Protein AF-A0A8T4QF68-F1 (afdb_monomer)

Solvent-accessible surface area (backbone atoms only — not comparable to full-atom values): 3612 Å² total; per-residue (Å²): 118,74,68,62,55,52,54,52,50,50,54,50,51,53,51,54,52,50,54,55,57,70,69,54,77,80,78,50,73,67,60,49,52,52,51,50,52,55,51,51,52,52,51,51,54,54,50,49,54,54,45,50,54,52,50,52,46,56,72,75,75,108

Sequence (62 aa):
MKFKDIIQKLKSFLIECKRVWQVTRKPSKSEFTVIMKVTGIGMIVIGLVGFIINFIWQVFLA

pLDDT: mean 88.4, std 9.07, range [55.47, 97.31]

Mean predicted aligned error: 7.72 Å

Structure (mmCIF, N/CA/C/O backbone):
data_AF-A0A8T4QF68-F1
#
_entry.id   AF-A0A8T4QF68-F1
#
loop_
_atom_site.group_PDB
_atom_site.id
_atom_site.type_symbol
_atom_site.label_atom_id
_atom_site.label_alt_id
_atom_site.label_comp_id
_atom_site.label_asym_id
_atom_site.label_entity_id
_atom_site.labe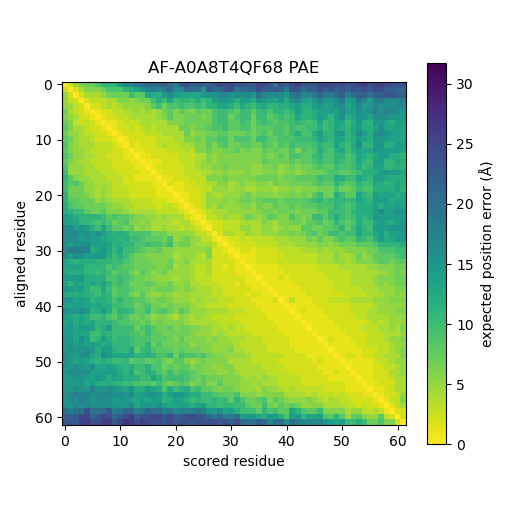l_seq_id
_atom_site.pdbx_PDB_ins_code
_atom_site.Cartn_x
_atom_site.Cartn_y
_atom_site.Cartn_z
_atom_site.occupancy
_atom_site.B_iso_or_equiv
_atom_site.auth_seq_id
_atom_site.auth_comp_id
_atom_site.auth_asym_id
_atom_site.auth_atom_id
_atom_site.pdbx_PDB_model_num
ATOM 1 N N . MET A 1 1 ? -23.380 27.507 25.825 1.00 55.47 1 MET A N 1
ATOM 2 C CA . MET A 1 1 ? -24.103 26.215 25.720 1.00 55.47 1 MET A CA 1
ATOM 3 C C . MET A 1 1 ? -23.736 25.387 24.479 1.00 55.47 1 MET A C 1
ATOM 5 O O . MET A 1 1 ? -23.512 24.206 24.661 1.00 55.47 1 MET A O 1
ATOM 9 N N . LYS A 1 2 ? -23.530 25.957 23.276 1.00 60.81 2 LYS A N 1
ATOM 10 C CA . LYS A 1 2 ? -23.234 25.189 22.036 1.00 60.81 2 LYS A CA 1
ATOM 11 C C . LYS A 1 2 ? -21.998 24.262 22.040 1.00 60.81 2 LYS A C 1
ATOM 13 O O . LYS A 1 2 ? -22.004 23.244 21.361 1.00 60.81 2 LYS A O 1
ATOM 18 N N . PHE A 1 3 ? -20.929 24.601 22.767 1.00 67.25 3 PHE A N 1
ATOM 19 C CA . PHE A 1 3 ? -19.673 23.830 22.721 1.00 67.25 3 PHE A CA 1
ATOM 20 C C . PHE A 1 3 ? -19.775 22.454 23.397 1.00 67.25 3 PHE A C 1
ATOM 22 O O . PHE A 1 3 ? -19.165 21.488 22.941 1.00 67.25 3 PHE A O 1
ATOM 29 N N . LYS A 1 4 ? -20.580 22.348 24.462 1.00 74.75 4 LYS A N 1
ATOM 30 C CA . LYS A 1 4 ? -20.773 21.094 25.202 1.00 74.75 4 LYS A CA 1
ATOM 31 C C . LYS A 1 4 ? -21.520 20.061 24.351 1.00 74.75 4 LYS A C 1
ATOM 33 O O . LYS A 1 4 ? -21.137 18.895 24.343 1.00 74.75 4 LYS A O 1
ATOM 38 N N . ASP A 1 5 ? -22.497 20.512 23.564 1.00 80.56 5 ASP A N 1
ATOM 39 C CA . ASP A 1 5 ? -23.263 19.659 22.649 1.00 80.56 5 ASP A CA 1
ATOM 40 C C . ASP A 1 5 ? -22.399 19.088 21.518 1.00 80.56 5 ASP A C 1
ATOM 42 O O . ASP A 1 5 ? -22.543 17.922 21.154 1.00 80.56 5 ASP A O 1
ATOM 46 N N . ILE A 1 6 ? -21.461 19.876 20.980 1.00 83.12 6 ILE A N 1
ATOM 47 C CA . ILE A 1 6 ? -20.537 19.419 19.927 1.00 83.12 6 ILE A CA 1
ATOM 48 C C . ILE A 1 6 ? -19.588 18.346 20.472 1.00 83.12 6 ILE A C 1
ATOM 50 O O . ILE A 1 6 ? -19.407 17.305 19.840 1.00 83.12 6 ILE A O 1
ATOM 54 N N . ILE A 1 7 ? -19.037 18.555 21.672 1.00 84.25 7 ILE A N 1
ATOM 55 C CA . ILE A 1 7 ? -18.172 17.571 22.340 1.00 84.25 7 ILE A CA 1
ATOM 56 C C . ILE A 1 7 ? -18.948 16.280 22.631 1.00 84.25 7 ILE A C 1
ATOM 58 O O . ILE A 1 7 ? -18.428 15.183 22.425 1.00 84.25 7 ILE A O 1
ATOM 62 N N . GLN A 1 8 ? -20.209 16.385 23.054 1.00 84.62 8 GLN A N 1
ATOM 63 C CA . GLN A 1 8 ? -21.049 15.223 23.338 1.00 84.62 8 GLN A CA 1
ATOM 64 C C . GLN A 1 8 ? -21.437 14.451 22.068 1.00 84.62 8 GLN A C 1
ATOM 66 O O . GLN A 1 8 ? -21.412 13.216 22.068 1.00 84.62 8 GLN A O 1
ATOM 71 N N . LYS A 1 9 ? -21.705 15.152 20.959 1.00 83.56 9 LYS A N 1
ATOM 72 C CA . LYS A 1 9 ? -21.929 14.538 19.641 1.00 83.56 9 LYS A CA 1
ATOM 73 C C . LYS A 1 9 ? -20.680 13.829 19.117 1.00 83.56 9 LYS A C 1
ATOM 75 O O . LYS A 1 9 ? -20.787 12.678 18.711 1.00 83.56 9 LYS A O 1
ATOM 80 N N . LEU A 1 10 ? -19.503 14.455 19.192 1.00 87.44 10 LEU A N 1
ATOM 81 C CA . LEU A 1 10 ? -18.233 13.833 18.788 1.00 87.44 10 LEU A CA 1
ATOM 82 C C . LEU A 1 10 ? -17.907 12.595 19.623 1.00 87.44 10 LEU A C 1
ATOM 84 O O . LEU A 1 10 ? -17.521 11.566 19.075 1.00 87.44 10 LEU A O 1
ATOM 88 N N . LYS A 1 11 ? -18.108 12.665 20.944 1.00 86.00 11 LYS A N 1
ATOM 89 C CA . LYS A 1 11 ? -17.891 11.521 21.838 1.00 86.00 11 LYS A CA 1
ATOM 90 C C . LYS A 1 11 ? -18.796 10.348 21.471 1.00 86.00 11 LYS A C 1
ATOM 92 O O . LYS A 1 11 ? -18.327 9.217 21.423 1.00 86.00 11 LYS A O 1
ATOM 97 N N . SER A 1 12 ? -20.061 10.627 21.166 1.00 85.69 12 SER A N 1
ATOM 98 C CA . SER A 1 12 ? -21.014 9.609 20.712 1.00 85.69 12 SER A CA 1
ATOM 99 C C . SER A 1 12 ? -20.595 9.023 19.358 1.00 85.69 12 SER A C 1
ATOM 101 O O . SER A 1 12 ? -20.562 7.810 19.203 1.00 85.69 12 SER A O 1
ATOM 103 N N . PHE A 1 13 ? -20.155 9.860 18.413 1.00 86.06 13 PHE A N 1
ATOM 104 C CA . PHE A 1 13 ? -19.687 9.420 17.094 1.00 86.06 13 PHE A CA 1
ATOM 105 C C . PHE A 1 13 ? -18.456 8.504 17.175 1.00 86.06 13 PHE A C 1
ATOM 107 O O . PHE A 1 13 ? -18.394 7.478 16.505 1.00 86.06 13 PHE A O 1
ATOM 114 N N . LEU A 1 14 ? -17.490 8.831 18.039 1.00 89.62 14 LEU A N 1
ATOM 115 C CA . LEU A 1 14 ? -16.307 7.995 18.271 1.00 89.62 14 LEU A CA 1
ATOM 116 C C . LEU A 1 14 ? -16.666 6.631 18.877 1.00 89.62 14 LEU A C 1
ATOM 118 O O . LEU A 1 14 ? -16.027 5.630 18.551 1.00 89.62 14 LEU A O 1
ATOM 122 N N . ILE A 1 15 ? -17.681 6.580 19.744 1.00 89.25 15 ILE A N 1
ATOM 123 C CA . ILE A 1 15 ? -18.181 5.327 20.325 1.00 89.25 15 ILE A CA 1
ATOM 124 C C . ILE A 1 15 ? -18.819 4.453 19.239 1.00 89.25 15 ILE A C 1
ATOM 126 O O . ILE A 1 15 ? -18.509 3.263 19.167 1.00 89.25 15 ILE A O 1
ATOM 130 N N . GLU A 1 16 ? -19.629 5.037 18.354 1.00 88.62 16 GLU A N 1
ATOM 131 C CA . GLU A 1 16 ? -20.212 4.313 17.218 1.00 88.62 16 GLU A CA 1
ATOM 132 C C . GLU A 1 16 ? -19.130 3.800 16.254 1.00 88.62 16 GLU A C 1
ATOM 134 O O . GLU A 1 16 ? -19.121 2.618 15.906 1.00 88.62 16 GLU A O 1
ATOM 139 N N . CYS A 1 17 ? -18.135 4.626 15.905 1.00 89.81 17 CYS A N 1
ATOM 140 C CA . CYS A 1 17 ? -16.996 4.191 15.087 1.00 89.81 17 CYS A CA 1
ATOM 141 C C . CYS A 1 17 ? -16.222 3.033 15.736 1.00 89.81 17 CYS A C 1
ATOM 143 O O . CYS A 1 17 ? -15.819 2.091 15.051 1.00 89.81 17 CYS A O 1
ATOM 145 N N . LYS A 1 18 ? -16.038 3.061 17.063 1.00 89.69 18 LYS A N 1
ATOM 146 C CA . LYS A 1 18 ? -15.390 1.968 17.802 1.00 89.69 18 LYS A CA 1
ATOM 147 C C . LYS A 1 18 ? -16.189 0.670 17.698 1.00 89.69 18 LYS A C 1
ATOM 149 O O . LYS A 1 18 ? -15.588 -0.389 17.524 1.00 89.69 18 LYS A O 1
ATOM 154 N N . ARG A 1 19 ? -17.521 0.739 17.771 1.00 90.06 19 ARG A N 1
ATOM 155 C CA . ARG A 1 19 ? -18.393 -0.433 17.616 1.00 90.06 19 ARG A CA 1
ATOM 156 C C . ARG A 1 19 ? -18.265 -1.033 16.220 1.00 90.06 19 ARG A C 1
ATOM 158 O O . ARG A 1 19 ? -18.094 -2.241 16.103 1.00 90.06 19 ARG A O 1
ATOM 165 N N . VAL A 1 20 ? -18.266 -0.203 15.178 1.00 91.44 20 VAL A N 1
ATOM 166 C CA . VAL A 1 20 ? -18.057 -0.661 13.793 1.00 91.44 20 VAL A CA 1
ATOM 167 C C . VAL A 1 20 ? -16.693 -1.332 13.641 1.00 91.44 20 VAL A C 1
ATOM 169 O O . VAL A 1 20 ? -16.607 -2.422 13.082 1.00 91.44 20 VAL A O 1
ATOM 172 N N . TRP A 1 21 ? -15.635 -0.741 14.203 1.00 87.94 21 TRP A N 1
ATOM 173 C CA . TRP A 1 21 ? -14.292 -1.320 14.132 1.00 87.94 21 TRP A CA 1
ATOM 174 C C . TRP A 1 21 ? -14.211 -2.699 14.803 1.00 87.94 21 TRP A C 1
ATOM 176 O O . TRP A 1 21 ? -13.568 -3.603 14.275 1.00 87.94 21 TRP A O 1
ATOM 186 N N . GLN A 1 22 ? -14.924 -2.910 15.910 1.00 85.75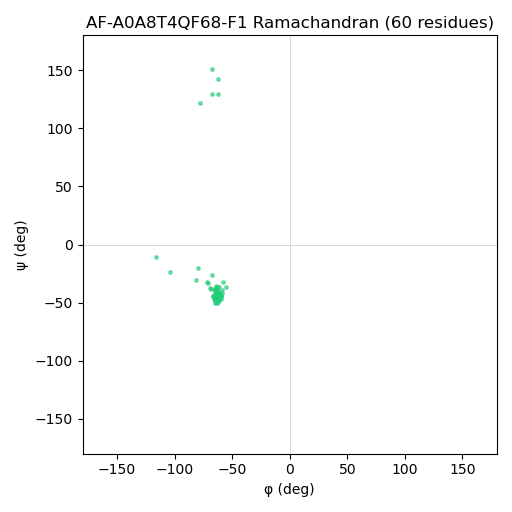 22 GLN A N 1
ATOM 187 C CA . GLN A 1 22 ? -14.996 -4.216 16.578 1.00 85.75 22 GLN A CA 1
ATOM 188 C C . GLN A 1 22 ? -15.739 -5.285 15.764 1.00 85.75 22 GLN A C 1
ATOM 190 O O . GLN A 1 22 ? -15.460 -6.469 15.933 1.00 85.75 22 GLN A O 1
ATOM 195 N N . VAL A 1 23 ? -16.662 -4.886 14.883 1.00 89.62 23 VAL A N 1
ATOM 196 C CA . VAL A 1 23 ? -17.388 -5.805 13.988 1.00 89.62 23 VAL A CA 1
ATOM 197 C C . VAL A 1 23 ? -16.534 -6.201 12.776 1.00 89.62 23 VAL A C 1
ATOM 199 O O . VAL A 1 23 ? -16.779 -7.237 12.159 1.00 89.62 23 VAL A O 1
ATOM 202 N N . THR A 1 24 ? -15.500 -5.423 12.432 1.00 86.38 24 THR A N 1
ATOM 203 C CA . THR A 1 24 ? -14.599 -5.785 11.330 1.00 86.38 24 THR A CA 1
ATOM 204 C C . THR A 1 24 ? -13.778 -7.032 11.664 1.00 86.38 24 THR A C 1
ATOM 206 O O . THR A 1 24 ? -13.139 -7.136 12.712 1.00 86.38 24 THR A O 1
ATOM 209 N N . ARG A 1 25 ? -13.776 -8.006 10.750 1.00 80.75 25 ARG A N 1
ATOM 210 C CA . ARG A 1 25 ? -12.995 -9.236 10.893 1.00 80.75 25 ARG A CA 1
ATOM 211 C C . ARG A 1 25 ? -11.533 -8.959 10.548 1.00 80.75 25 ARG A C 1
ATOM 213 O O . ARG A 1 25 ? -11.223 -8.567 9.425 1.00 80.75 25 ARG A O 1
ATOM 220 N N . LYS A 1 26 ? -10.622 -9.213 11.492 1.00 84.62 26 LYS A N 1
ATOM 221 C CA . LYS A 1 26 ? -9.178 -9.182 11.221 1.00 84.62 26 LYS A CA 1
ATOM 222 C C . LYS A 1 26 ? -8.834 -10.265 10.180 1.00 84.62 26 LYS A C 1
ATOM 224 O O . LYS A 1 26 ? -9.250 -11.410 10.380 1.00 84.62 26 LYS A O 1
ATOM 229 N N . PRO A 1 27 ? -8.101 -9.937 9.099 1.00 83.25 27 PRO A N 1
ATOM 230 C CA . PRO A 1 27 ? -7.794 -10.901 8.046 1.00 83.25 27 PRO A CA 1
ATOM 231 C C . PRO A 1 27 ? -6.965 -12.064 8.592 1.00 83.25 27 PRO A C 1
ATOM 233 O O . PRO A 1 27 ? -6.086 -11.878 9.443 1.00 83.25 27 PRO A O 1
ATOM 236 N N . SER A 1 28 ? -7.235 -13.269 8.090 1.00 88.50 28 SER A N 1
ATOM 237 C CA . SER A 1 28 ? -6.397 -14.434 8.378 1.00 88.50 28 SER A CA 1
ATOM 238 C C . SER A 1 28 ? -5.022 -14.268 7.725 1.00 88.50 28 SER A C 1
ATOM 240 O O . SER A 1 28 ? -4.896 -13.656 6.663 1.00 88.50 28 SER A O 1
ATOM 242 N N . LYS A 1 29 ? -3.977 -14.861 8.320 1.00 87.00 29 LYS A N 1
ATOM 243 C CA . LYS A 1 29 ? -2.623 -14.853 7.735 1.00 87.00 29 LYS A CA 1
ATOM 244 C C . LYS A 1 29 ? -2.616 -15.416 6.307 1.00 87.00 29 LYS A C 1
ATOM 246 O O . LYS A 1 29 ? -1.907 -14.887 5.461 1.00 87.00 29 LYS A O 1
ATOM 251 N N . SER A 1 30 ? -3.431 -16.437 6.031 1.00 88.31 30 SER A N 1
ATOM 252 C CA . SER A 1 30 ? -3.558 -17.032 4.695 1.00 88.31 30 SER A CA 1
ATOM 253 C C . SER A 1 30 ? -4.142 -16.053 3.672 1.00 88.31 30 SER A C 1
ATOM 255 O O . SER A 1 30 ? -3.545 -15.841 2.621 1.00 88.31 30 SER A O 1
ATOM 257 N N . GLU A 1 31 ? -5.267 -15.415 4.000 1.00 87.94 31 GLU A N 1
ATOM 258 C CA . GLU A 1 31 ? -5.935 -14.416 3.153 1.00 87.94 31 GLU A CA 1
ATOM 259 C C . GLU A 1 31 ? -5.008 -13.229 2.874 1.00 87.94 31 GLU A C 1
ATOM 261 O O . GLU A 1 31 ? -4.850 -12.813 1.727 1.00 87.94 31 GLU A O 1
ATOM 266 N N . PHE A 1 32 ? -4.317 -12.737 3.907 1.00 89.94 32 PHE A N 1
ATOM 267 C CA . PHE A 1 32 ? -3.361 -11.643 3.768 1.00 89.94 32 PHE A CA 1
ATOM 268 C C . PHE A 1 32 ? -2.214 -11.994 2.815 1.00 89.94 32 PHE A C 1
ATOM 270 O O . PHE A 1 32 ? -1.873 -11.196 1.945 1.00 89.94 32 PHE A O 1
ATOM 277 N N . THR A 1 33 ? -1.631 -13.191 2.935 1.00 89.88 33 THR A N 1
ATOM 278 C CA . THR A 1 33 ? -0.546 -13.626 2.044 1.00 89.88 33 THR A CA 1
ATOM 279 C C . THR A 1 33 ? -1.011 -13.764 0.596 1.00 89.88 33 THR A C 1
ATOM 281 O O . THR A 1 33 ? -0.259 -13.404 -0.308 1.00 89.88 33 THR A O 1
ATOM 284 N N . VAL A 1 34 ? -2.231 -14.251 0.355 1.00 94.12 34 VAL A N 1
ATOM 285 C CA . VAL A 1 34 ? -2.790 -14.339 -1.004 1.00 94.12 34 VAL A CA 1
ATOM 286 C C . VAL A 1 34 ? -2.953 -12.945 -1.606 1.00 94.12 34 VAL A C 1
ATOM 288 O O . VAL A 1 34 ? -2.443 -12.694 -2.696 1.00 94.12 34 VAL A O 1
ATOM 291 N N . ILE A 1 35 ? -3.579 -12.021 -0.873 1.00 93.19 35 ILE A N 1
ATOM 292 C CA . ILE A 1 35 ? -3.784 -10.638 -1.326 1.00 93.19 35 ILE A CA 1
ATOM 293 C C . ILE A 1 35 ? -2.439 -9.958 -1.598 1.00 93.19 35 ILE A C 1
ATOM 295 O O . ILE A 1 35 ? -2.250 -9.376 -2.659 1.00 93.19 35 ILE A O 1
ATOM 299 N N . MET A 1 36 ? -1.472 -10.086 -0.686 1.00 94.50 36 MET A N 1
ATOM 300 C CA . MET A 1 36 ? -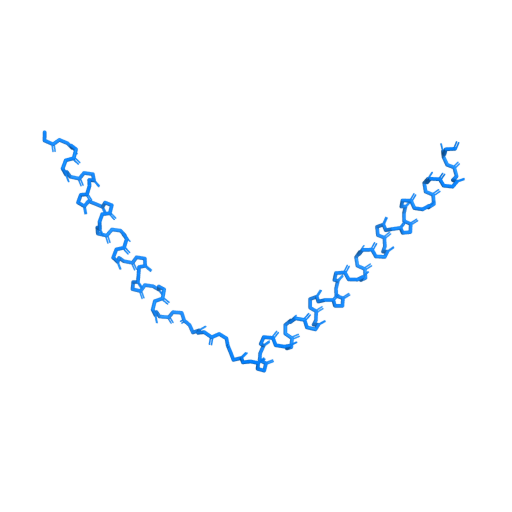0.129 -9.524 -0.857 1.00 94.50 36 MET A CA 1
ATOM 301 C C . MET A 1 36 ? 0.581 -10.050 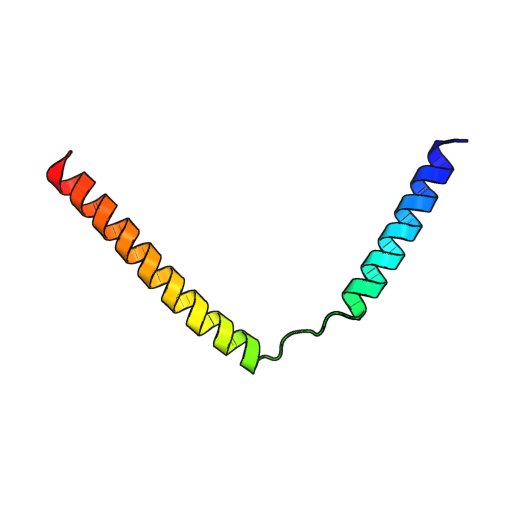-2.104 1.00 94.50 36 MET A C 1
ATOM 303 O O . MET A 1 36 ? 1.216 -9.273 -2.811 1.00 94.50 36 MET A O 1
ATOM 307 N N . LYS A 1 37 ? 0.479 -11.352 -2.394 1.00 94.31 37 LYS A N 1
ATOM 308 C CA . LYS A 1 37 ? 1.098 -11.939 -3.591 1.00 94.31 37 LYS A CA 1
ATOM 309 C C . LYS A 1 37 ? 0.459 -11.407 -4.870 1.00 94.31 37 LYS A C 1
ATOM 311 O O . LYS A 1 37 ? 1.180 -11.000 -5.774 1.00 94.31 37 LYS A O 1
ATOM 316 N N . VAL A 1 38 ? -0.872 -11.371 -4.935 1.00 96.00 38 VAL A N 1
ATOM 317 C CA . VAL A 1 38 ? -1.600 -10.892 -6.121 1.00 96.00 38 VAL A CA 1
ATOM 318 C C . VAL A 1 38 ? -1.341 -9.402 -6.355 1.00 96.00 38 VAL A C 1
ATOM 320 O O . VAL A 1 38 ? -0.952 -9.008 -7.453 1.00 96.00 38 VAL A O 1
ATOM 323 N N . THR A 1 39 ? -1.474 -8.579 -5.314 1.00 96.00 39 T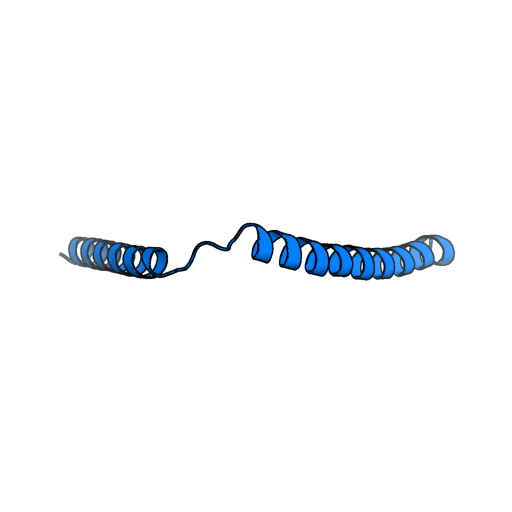HR A N 1
ATOM 324 C CA . THR A 1 39 ? -1.216 -7.134 -5.395 1.00 96.00 39 THR A CA 1
ATOM 325 C C . THR A 1 39 ? 0.250 -6.842 -5.707 1.00 96.00 39 THR A C 1
ATOM 327 O O . THR A 1 39 ? 0.535 -5.973 -6.526 1.00 96.00 39 THR A O 1
ATOM 330 N N . GLY A 1 40 ? 1.185 -7.587 -5.110 1.00 96.75 40 GLY A N 1
ATOM 331 C CA . GLY A 1 40 ? 2.617 -7.439 -5.368 1.00 96.75 40 GLY A CA 1
ATOM 332 C C . GLY A 1 40 ? 2.982 -7.724 -6.824 1.00 96.75 40 GLY A C 1
ATOM 333 O O . GLY A 1 40 ? 3.710 -6.944 -7.433 1.00 96.75 40 GLY A O 1
ATOM 334 N N . ILE A 1 41 ? 2.417 -8.779 -7.419 1.00 97.25 41 ILE A N 1
ATOM 335 C CA . ILE A 1 41 ? 2.596 -9.072 -8.849 1.00 97.25 41 ILE A CA 1
ATOM 336 C C . ILE A 1 41 ? 2.025 -7.931 -9.704 1.00 97.25 41 ILE A C 1
ATOM 338 O O . ILE A 1 41 ? 2.696 -7.465 -10.622 1.00 97.25 41 ILE A O 1
ATOM 342 N N . GLY A 1 42 ? 0.831 -7.427 -9.373 1.00 95.94 42 GLY A N 1
ATOM 343 C CA . GLY A 1 42 ? 0.224 -6.294 -10.079 1.00 95.94 42 GLY A CA 1
ATOM 344 C C . GLY A 1 42 ? 1.081 -5.023 -10.036 1.00 95.94 42 GLY A C 1
ATOM 345 O O . GLY A 1 42 ? 1.285 -4.384 -11.067 1.00 95.94 42 GLY A O 1
ATOM 346 N N . MET A 1 43 ? 1.644 -4.687 -8.871 1.00 97.31 43 MET A N 1
ATOM 347 C CA . MET A 1 43 ? 2.539 -3.534 -8.710 1.00 97.31 43 MET A CA 1
ATOM 348 C C . MET A 1 43 ? 3.808 -3.660 -9.557 1.00 97.31 43 MET A C 1
ATOM 350 O O . MET A 1 43 ? 4.219 -2.682 -10.175 1.00 97.31 43 MET A O 1
ATOM 354 N N . ILE A 1 44 ? 4.406 -4.853 -9.624 1.00 97.06 44 I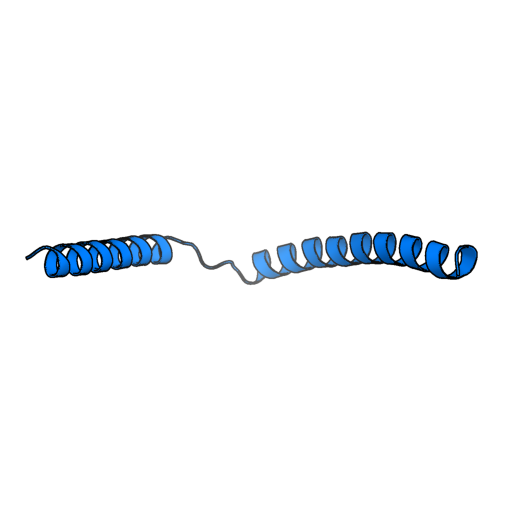LE A N 1
ATOM 355 C CA . ILE A 1 44 ? 5.599 -5.102 -10.446 1.00 97.06 44 ILE A CA 1
ATOM 356 C C . ILE A 1 44 ? 5.277 -4.914 -11.930 1.00 97.06 44 ILE A C 1
ATOM 358 O O . ILE A 1 44 ? 6.027 -4.245 -12.635 1.00 97.06 44 ILE A O 1
ATOM 362 N N . VAL A 1 45 ? 4.154 -5.460 -12.403 1.00 97.19 45 VAL A N 1
ATOM 363 C CA . VAL A 1 45 ? 3.745 -5.341 -13.811 1.00 97.19 45 VAL A CA 1
ATOM 364 C C . VAL A 1 45 ? 3.509 -3.880 -14.189 1.00 97.19 45 VAL A C 1
ATOM 366 O O . VAL A 1 45 ? 4.070 -3.404 -15.174 1.00 97.19 45 VAL A O 1
ATOM 369 N N . ILE A 1 46 ? 2.734 -3.143 -13.390 1.00 96.75 46 ILE A N 1
ATOM 370 C CA . ILE A 1 46 ? 2.444 -1.726 -13.655 1.00 96.75 46 ILE A CA 1
ATOM 371 C C . ILE A 1 46 ? 3.728 -0.887 -13.570 1.00 96.75 46 ILE A C 1
ATOM 373 O O . ILE A 1 46 ? 3.964 -0.031 -14.423 1.00 96.75 46 ILE A O 1
ATOM 377 N N . GLY A 1 47 ? 4.584 -1.160 -12.582 1.00 95.88 47 GLY A N 1
ATOM 378 C CA . GLY A 1 47 ? 5.873 -0.492 -12.418 1.00 95.88 47 GLY A CA 1
ATOM 379 C C . GLY A 1 47 ? 6.815 -0.724 -13.598 1.00 95.88 47 GLY A C 1
ATOM 380 O O . GLY A 1 47 ? 7.420 0.229 -14.077 1.00 95.88 47 GLY A O 1
ATOM 381 N N . LEU A 1 48 ? 6.891 -1.952 -14.121 1.00 97.19 48 LEU A N 1
ATOM 382 C CA . LEU A 1 48 ? 7.688 -2.274 -15.309 1.00 97.19 48 LEU A CA 1
ATOM 383 C C . LEU A 1 48 ? 7.161 -1.573 -16.558 1.00 97.19 48 LEU A C 1
ATOM 385 O O . LEU A 1 48 ? 7.953 -1.037 -17.325 1.00 97.19 48 LEU A O 1
ATOM 389 N N . VAL A 1 49 ? 5.843 -1.523 -16.753 1.00 97.12 49 VAL A N 1
ATOM 390 C CA . VAL A 1 49 ? 5.247 -0.804 -17.890 1.00 97.12 49 VAL A CA 1
ATOM 391 C C . VAL A 1 49 ? 5.578 0.688 -17.816 1.00 97.12 49 VAL A C 1
ATOM 393 O O . VAL A 1 49 ? 6.062 1.259 -18.793 1.00 97.12 49 VAL A O 1
ATOM 396 N N . GLY A 1 50 ? 5.394 1.316 -16.652 1.00 95.12 50 GLY A N 1
ATOM 397 C CA . GLY A 1 50 ? 5.762 2.720 -16.446 1.00 95.12 50 GLY A CA 1
ATOM 398 C C . GLY A 1 50 ? 7.266 2.972 -16.593 1.00 95.12 50 GLY A C 1
ATOM 399 O O . GLY A 1 50 ? 7.668 3.997 -17.146 1.00 95.12 50 GLY A O 1
ATOM 400 N N . PHE A 1 51 ? 8.096 2.026 -16.149 1.00 95.81 51 PHE A N 1
ATOM 401 C CA . PHE A 1 51 ? 9.547 2.082 -16.301 1.00 95.81 51 PHE A CA 1
ATOM 402 C C . PHE A 1 51 ? 9.964 2.008 -17.769 1.00 95.81 51 PHE A C 1
ATOM 404 O O . PHE A 1 51 ? 10.758 2.833 -18.198 1.00 95.81 51 PHE A O 1
ATOM 411 N N . ILE A 1 52 ? 9.396 1.093 -18.558 1.00 96.25 52 ILE A N 1
ATOM 412 C CA . ILE A 1 52 ? 9.695 0.961 -19.993 1.00 96.25 52 ILE A CA 1
ATOM 413 C C . ILE A 1 52 ? 9.330 2.245 -20.745 1.00 96.25 52 ILE A C 1
ATOM 415 O O . ILE A 1 52 ? 10.121 2.717 -21.556 1.00 96.25 52 ILE A O 1
ATOM 419 N N . ILE A 1 53 ? 8.173 2.846 -20.448 1.00 94.94 53 ILE A N 1
ATOM 420 C CA . ILE A 1 53 ? 7.758 4.114 -21.068 1.00 94.94 53 ILE A CA 1
ATOM 421 C C . ILE A 1 53 ? 8.758 5.231 -20.743 1.00 94.94 53 ILE A C 1
ATOM 423 O O . ILE A 1 53 ? 9.208 5.932 -21.647 1.00 94.94 53 ILE A O 1
ATOM 427 N N . ASN A 1 54 ? 9.144 5.375 -19.471 1.00 94.25 5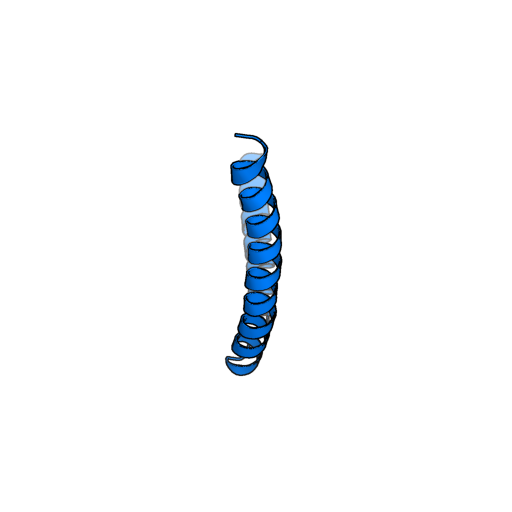4 ASN A N 1
ATOM 428 C CA . ASN A 1 54 ? 10.131 6.379 -19.063 1.00 94.25 54 ASN A CA 1
ATOM 429 C C . ASN A 1 54 ? 11.515 6.105 -19.654 1.00 94.25 54 ASN A C 1
ATOM 431 O O . ASN A 1 54 ? 12.197 7.036 -20.064 1.00 94.25 54 ASN A O 1
ATOM 435 N N . PHE A 1 55 ? 11.917 4.839 -19.725 1.00 94.06 55 PHE A N 1
ATOM 436 C CA . PHE A 1 55 ? 13.201 4.435 -20.279 1.00 94.06 55 PHE A CA 1
ATOM 437 C C . PHE A 1 55 ? 13.295 4.788 -21.765 1.00 94.06 55 PHE A C 1
ATOM 439 O O . PHE A 1 55 ? 14.271 5.396 -22.191 1.00 94.06 55 PHE A O 1
ATOM 446 N N . ILE A 1 56 ? 12.252 4.486 -22.544 1.00 94.56 56 ILE A N 1
ATOM 447 C CA . ILE A 1 56 ? 12.186 4.859 -23.964 1.00 94.56 56 ILE A CA 1
ATOM 448 C C . ILE A 1 56 ? 12.194 6.383 -24.117 1.00 94.56 56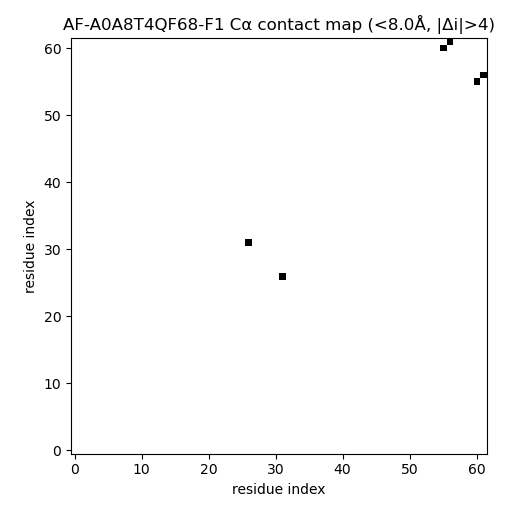 ILE A C 1
ATOM 450 O O . ILE A 1 56 ? 12.931 6.904 -24.949 1.00 94.56 56 ILE A O 1
ATOM 454 N N . TRP A 1 57 ? 11.423 7.105 -23.299 1.00 94.88 57 TRP A N 1
ATOM 455 C CA . TRP A 1 57 ? 11.407 8.568 -23.328 1.00 94.88 57 TRP A CA 1
ATOM 456 C C . TRP A 1 57 ? 12.789 9.163 -23.043 1.00 94.88 57 TRP A C 1
ATOM 458 O O . TRP A 1 57 ? 13.237 10.062 -23.744 1.00 94.88 57 TRP A O 1
ATOM 468 N N . GLN A 1 58 ? 13.489 8.644 -22.037 1.00 91.56 58 GLN A N 1
ATOM 469 C CA . GLN A 1 58 ? 14.796 9.149 -21.634 1.00 91.56 58 GLN A CA 1
ATOM 470 C C . GLN A 1 58 ? 15.903 8.807 -22.636 1.00 91.56 58 GLN A C 1
ATOM 472 O O . GLN A 1 58 ? 16.835 9.583 -22.779 1.00 91.56 58 GLN A O 1
ATOM 477 N N . VAL A 1 59 ? 15.816 7.667 -23.322 1.00 92.56 59 VAL A N 1
ATOM 478 C CA . VAL A 1 59 ? 16.820 7.261 -24.320 1.00 92.56 59 VAL A CA 1
ATOM 479 C C . VAL A 1 59 ? 16.597 7.938 -25.675 1.00 92.56 59 VAL A C 1
ATOM 481 O O . VAL A 1 59 ? 17.559 8.142 -26.408 1.00 92.56 59 VAL A O 1
ATOM 484 N N . PHE A 1 60 ? 15.347 8.245 -26.038 1.00 85.88 60 PHE A N 1
ATOM 485 C CA . PHE A 1 60 ? 15.006 8.731 -27.382 1.00 85.88 60 PHE A CA 1
ATOM 486 C C . PHE A 1 60 ? 14.721 10.239 -27.455 1.00 85.88 60 PHE A C 1
ATOM 488 O O . PHE A 1 60 ? 14.798 10.813 -28.539 1.00 85.88 60 PHE A O 1
ATOM 495 N N . LEU A 1 61 ? 14.336 10.874 -26.342 1.00 76.88 61 LEU A N 1
ATOM 496 C CA . LEU A 1 61 ? 13.840 12.258 -26.303 1.00 76.88 61 LEU A CA 1
ATOM 497 C C . LEU A 1 61 ? 14.745 13.215 -25.503 1.00 76.88 61 LEU A C 1
ATOM 499 O O . LEU A 1 61 ? 14.533 14.426 -25.570 1.00 76.88 61 LEU A O 1
ATOM 503 N N . ALA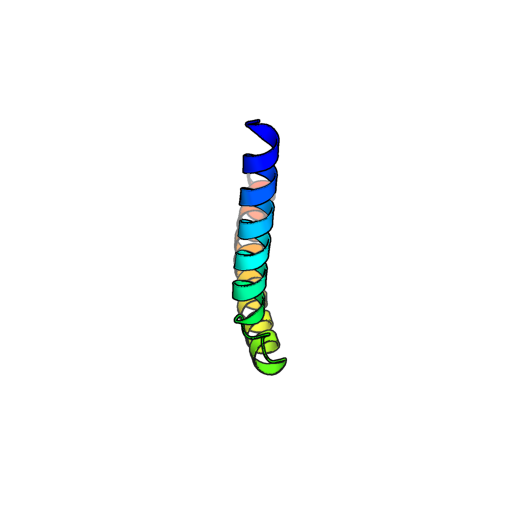 A 1 62 ? 15.731 12.689 -24.767 1.00 59.28 62 ALA A N 1
ATOM 504 C CA . ALA A 1 62 ? 16.830 13.447 -24.157 1.00 59.28 62 ALA A CA 1
ATOM 505 C C . ALA A 1 62 ? 18.113 13.271 -24.980 1.00 59.28 62 ALA A C 1
ATOM 507 O O . ALA A 1 62 ? 18.900 14.242 -25.028 1.00 59.28 62 ALA A O 1
#

Foldseek 3Di:
DVVVVVVVVVVVVVVVVVVVVVVDDDDDPVRVVVVCVVVVVVCVVVVVVVVVVVVCCVVPVD

Secondary structure (DSSP, 8-state):
-HHHHHHHHHHHHHHHHHHHHHHSPPPPHHHHHHHHHHHHHHHHHHHHHHHHHHHHHHHH--

Radius of gyration: 23.69 Å; Cα contacts (8 Å, |Δi|>4): 3; chains: 1; bounding box: 41×43×53 Å